Protein AF-A0A537B7X0-F1 (afdb_monomer)

Mean predicted aligned error: 3.38 Å

Sequence (67 aa):
RKDPAVDVGFPFAEPERLAKAFNHPIEKPGYAVIWTTTPWTLPANQALNVHPELTYHLVETPKGLLI

pLDDT: mean 94.04, std 5.95, range [62.5, 97.62]

Secondary structure (DSSP, 8-state):
-----EEEEEEPS-HHHHHHHHTS---S-EEEEEEES-GGGGGG-------TTSPP--EEETTEEE-

Radius of gyration: 13.4 Å; Cα contacts (8 Å, |Δi|>4): 78; chains: 1; bounding box: 44×19×28 Å

Structure (mmCIF, N/CA/C/O backbone):
data_AF-A0A537B7X0-F1
#
_entry.id   AF-A0A537B7X0-F1
#
loop_
_atom_site.group_PDB
_atom_site.id
_atom_site.type_symbol
_atom_site.label_atom_id
_atom_site.label_alt_id
_atom_site.label_comp_id
_atom_site.label_asym_id
_atom_site.label_entity_id
_atom_site.label_seq_id
_atom_site.pdbx_PDB_ins_code
_atom_site.Cartn_x
_atom_site.Cartn_y
_atom_site.Cartn_z
_atom_site.occupancy
_atom_site.B_iso_or_equiv
_atom_site.auth_seq_id
_atom_site.auth_comp_id
_atom_site.auth_asym_id
_atom_site.auth_atom_id
_atom_site.pdbx_PDB_model_num
ATOM 1 N N . ARG A 1 1 ? 27.416 -10.606 3.139 1.00 62.50 1 ARG A N 1
ATOM 2 C CA . ARG A 1 1 ? 26.564 -9.504 2.629 1.00 62.50 1 ARG A CA 1
ATOM 3 C C . ARG A 1 1 ? 25.141 -9.814 3.071 1.00 62.50 1 ARG A C 1
ATOM 5 O O . ARG A 1 1 ? 24.732 -10.948 2.885 1.00 62.50 1 ARG A O 1
ATOM 12 N N . LYS A 1 2 ? 24.465 -8.897 3.766 1.00 69.44 2 LYS A N 1
ATOM 13 C CA . LYS A 1 2 ? 23.092 -9.088 4.252 1.00 69.44 2 LYS A CA 1
ATOM 14 C C . LYS A 1 2 ? 22.210 -8.222 3.359 1.00 69.44 2 LYS A C 1
ATOM 16 O O . LYS A 1 2 ? 22.453 -7.021 3.320 1.00 69.44 2 LYS A O 1
ATOM 21 N N . ASP A 1 3 ? 21.281 -8.816 2.622 1.00 72.81 3 ASP A N 1
ATOM 22 C CA . ASP A 1 3 ? 20.285 -8.060 1.861 1.00 72.81 3 ASP A CA 1
ATOM 23 C C . ASP A 1 3 ? 19.097 -7.792 2.796 1.00 72.81 3 ASP A C 1
ATOM 25 O O . ASP A 1 3 ? 18.434 -8.742 3.2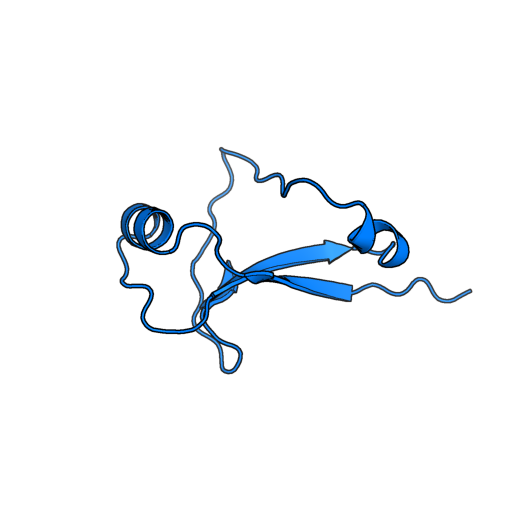24 1.00 72.81 3 ASP A O 1
ATOM 29 N N . PRO A 1 4 ? 18.876 -6.538 3.229 1.00 85.12 4 PRO A N 1
ATOM 30 C CA . PRO A 1 4 ? 17.770 -6.224 4.117 1.00 85.12 4 PRO A CA 1
ATOM 31 C C . PRO A 1 4 ? 16.464 -6.246 3.319 1.00 85.12 4 PRO A C 1
ATOM 33 O O . PRO A 1 4 ? 16.215 -5.365 2.501 1.00 85.12 4 PRO A O 1
ATOM 36 N N . ALA A 1 5 ? 15.627 -7.249 3.570 1.00 92.44 5 ALA A N 1
ATOM 37 C CA . ALA A 1 5 ? 14.224 -7.228 3.177 1.00 92.44 5 ALA A CA 1
ATOM 38 C C . ALA A 1 5 ? 13.422 -6.462 4.234 1.00 92.44 5 ALA A C 1
ATOM 40 O O . ALA A 1 5 ? 13.560 -6.737 5.429 1.00 92.44 5 ALA A O 1
ATOM 41 N N . VAL A 1 6 ? 12.606 -5.504 3.797 1.00 95.06 6 VAL A N 1
ATOM 42 C CA . VAL A 1 6 ? 11.727 -4.723 4.672 1.00 95.06 6 VAL A CA 1
ATOM 43 C C . VAL A 1 6 ? 10.336 -4.593 4.067 1.00 95.06 6 VAL A C 1
ATOM 45 O O . VAL A 1 6 ? 10.190 -4.519 2.845 1.00 95.06 6 VAL A O 1
ATOM 48 N N . ASP A 1 7 ? 9.344 -4.500 4.946 1.00 96.25 7 ASP A N 1
ATOM 49 C CA . ASP A 1 7 ? 7.981 -4.110 4.603 1.00 96.25 7 ASP A CA 1
ATOM 50 C C . ASP A 1 7 ? 7.767 -2.641 4.982 1.00 96.25 7 ASP A C 1
ATOM 52 O O . ASP A 1 7 ? 8.149 -2.207 6.074 1.00 96.25 7 ASP A O 1
ATOM 56 N N . VAL A 1 8 ? 7.169 -1.865 4.081 1.00 96.44 8 VAL A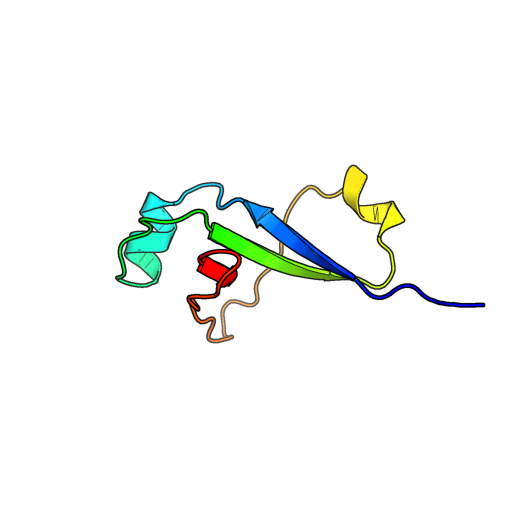 N 1
ATOM 57 C CA . VAL A 1 8 ? 6.961 -0.421 4.247 1.00 96.44 8 VAL A CA 1
ATOM 58 C C . VAL A 1 8 ? 5.498 -0.091 4.014 1.00 96.44 8 VAL A C 1
ATOM 60 O O . VAL A 1 8 ? 4.953 -0.410 2.962 1.00 96.44 8 VAL A O 1
ATOM 63 N N . GLY A 1 9 ? 4.875 0.567 4.991 1.00 97.00 9 GLY A N 1
ATOM 64 C CA . GLY A 1 9 ? 3.506 1.060 4.881 1.00 97.00 9 GLY A CA 1
ATOM 65 C C . GLY A 1 9 ? 3.466 2.496 4.367 1.00 97.00 9 GLY A C 1
ATO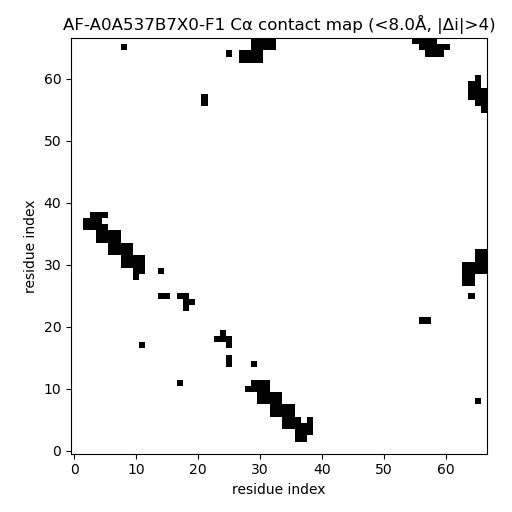M 66 O O . GLY A 1 9 ? 3.956 3.407 5.035 1.00 97.00 9 GLY A O 1
ATOM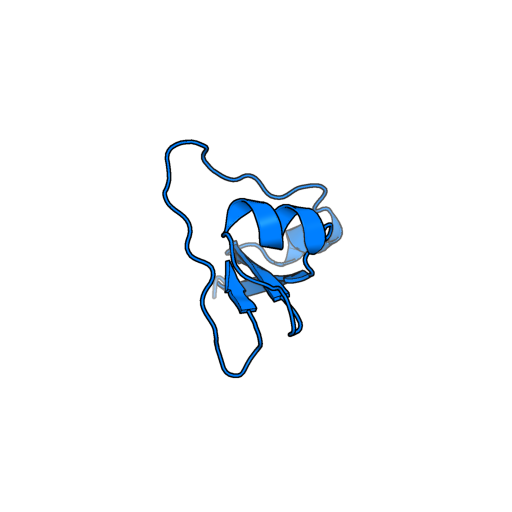 67 N N . PHE A 1 10 ? 2.842 2.706 3.212 1.00 97.00 10 PHE A N 1
ATOM 68 C CA . PHE A 1 10 ? 2.510 4.028 2.687 1.00 97.00 10 PHE A CA 1
ATOM 69 C C . PHE A 1 10 ? 1.111 4.423 3.157 1.00 97.00 10 PHE A C 1
ATOM 71 O O . PHE A 1 10 ? 0.176 3.667 2.895 1.00 97.00 10 PHE A O 1
ATOM 78 N N . PRO A 1 11 ? 0.929 5.572 3.831 1.00 96.62 11 PRO A N 1
ATOM 79 C CA . PRO A 1 11 ? -0.393 6.016 4.255 1.00 96.62 11 PRO A CA 1
ATOM 80 C C . PRO A 1 11 ? -1.365 6.089 3.077 1.00 96.62 11 PRO A C 1
ATOM 82 O O . PRO A 1 11 ? -0.990 6.492 1.974 1.00 96.62 11 PRO A O 1
ATOM 85 N N . PHE A 1 12 ? -2.622 5.735 3.314 1.00 95.75 12 PHE A N 1
ATOM 86 C CA . PHE A 1 12 ? -3.672 5.881 2.314 1.00 95.75 12 PHE A CA 1
ATOM 87 C C . PHE A 1 12 ? -3.807 7.337 1.852 1.00 95.75 12 PHE A C 1
ATOM 89 O O . PHE A 1 12 ? -4.157 8.216 2.636 1.00 95.75 12 PHE A O 1
ATOM 96 N N . ALA A 1 13 ? -3.560 7.575 0.562 1.00 93.44 13 ALA A N 1
ATOM 97 C CA . ALA A 1 13 ? -3.673 8.905 -0.034 1.00 93.44 13 ALA A CA 1
ATOM 98 C C . ALA A 1 13 ? -5.135 9.365 -0.166 1.00 93.44 13 ALA A C 1
ATOM 100 O O . ALA A 1 13 ? -5.425 10.547 -0.013 1.00 93.44 13 ALA A O 1
ATOM 101 N N . GLU A 1 14 ? -6.058 8.429 -0.424 1.00 94.06 14 GLU A N 1
ATOM 102 C CA . GLU A 1 14 ? -7.483 8.714 -0.641 1.00 94.06 14 GLU A CA 1
ATOM 103 C C . GLU A 1 14 ? -8.386 7.747 0.160 1.00 94.06 14 GLU A C 1
ATOM 105 O O . GLU A 1 14 ? -8.974 6.824 -0.417 1.00 94.06 14 GLU A O 1
ATOM 110 N N . PRO A 1 15 ? -8.519 7.927 1.492 1.00 93.38 15 PRO A N 1
ATOM 111 C CA . PRO A 1 15 ? -9.275 7.014 2.356 1.00 93.38 15 PRO A CA 1
ATOM 112 C C . PRO A 1 15 ? -10.735 6.811 1.933 1.00 93.38 15 PRO A C 1
ATOM 114 O O . PRO A 1 15 ? -11.242 5.698 2.012 1.00 93.38 15 PRO A O 1
ATOM 117 N N . GLU A 1 16 ? -11.404 7.851 1.425 1.00 93.75 16 GLU A N 1
ATOM 118 C CA . GLU A 1 16 ? -12.799 7.763 0.965 1.00 93.75 16 GLU A CA 1
ATOM 119 C C . GLU A 1 16 ? -12.956 6.856 -0.266 1.00 93.75 16 GLU A C 1
ATOM 121 O O . GLU A 1 16 ? -13.904 6.070 -0.357 1.00 93.75 16 GLU A O 1
ATOM 126 N N . ARG A 1 17 ? -12.006 6.917 -1.212 1.00 94.94 17 ARG A N 1
ATOM 127 C CA . ARG A 1 17 ? -12.013 6.045 -2.397 1.00 94.94 17 ARG A CA 1
ATOM 128 C C . ARG A 1 17 ? -11.752 4.596 -2.017 1.00 94.94 17 ARG A C 1
ATOM 130 O O . ARG A 1 17 ? -12.409 3.707 -2.555 1.00 94.94 17 ARG A O 1
ATOM 137 N N . LEU A 1 18 ? -10.845 4.364 -1.070 1.00 94.75 18 LEU A N 1
ATOM 138 C CA . LEU A 1 18 ? -10.579 3.030 -0.536 1.00 94.75 18 LEU A CA 1
ATOM 139 C C . LEU A 1 18 ? -11.783 2.485 0.233 1.00 94.75 18 LEU A C 1
ATOM 141 O O . LEU A 1 18 ? -12.166 1.341 0.005 1.00 94.75 18 LEU A O 1
ATOM 145 N N . ALA A 1 19 ? -12.440 3.309 1.054 1.00 94.94 19 ALA A N 1
ATOM 146 C CA . ALA A 1 19 ? -13.641 2.899 1.774 1.00 94.94 19 ALA A CA 1
ATOM 147 C C . ALA A 1 19 ? -14.723 2.384 0.816 1.00 94.94 19 ALA A C 1
ATOM 149 O O . ALA A 1 19 ? -15.340 1.344 1.047 1.00 94.94 19 ALA A O 1
ATOM 150 N N . LYS A 1 20 ? -14.907 3.087 -0.308 1.00 96.56 20 LYS A N 1
ATOM 151 C CA . LYS A 1 20 ? -15.821 2.678 -1.375 1.00 96.56 20 LYS A CA 1
ATOM 152 C C . LYS A 1 20 ? -15.356 1.407 -2.091 1.00 96.56 20 LYS A C 1
ATOM 154 O O . LYS A 1 20 ? -16.183 0.538 -2.345 1.00 96.56 20 LYS A O 1
ATOM 159 N N . ALA A 1 21 ? -14.068 1.292 -2.416 1.00 94.12 21 ALA A N 1
ATOM 160 C CA . ALA A 1 21 ? -13.517 0.136 -3.127 1.00 94.12 21 ALA A CA 1
ATOM 161 C C . ALA A 1 21 ? -13.643 -1.166 -2.320 1.00 94.12 21 ALA A C 1
ATOM 163 O O . ALA A 1 21 ? -13.977 -2.205 -2.882 1.00 94.12 21 ALA A O 1
ATOM 164 N N . PHE A 1 22 ? -13.430 -1.094 -1.005 1.00 95.00 22 PHE A N 1
ATOM 165 C CA . PHE A 1 22 ? -13.547 -2.236 -0.095 1.00 95.00 22 PHE A CA 1
ATOM 166 C C . PHE A 1 22 ? -14.934 -2.376 0.545 1.00 95.00 22 PHE A C 1
ATOM 168 O O . PHE A 1 22 ? -15.157 -3.319 1.299 1.00 95.00 22 PHE A O 1
ATOM 175 N N . ASN A 1 23 ? -15.864 -1.456 0.255 1.00 95.25 23 ASN A N 1
ATOM 176 C CA . ASN A 1 23 ? -17.177 -1.365 0.898 1.00 95.25 23 ASN A CA 1
ATOM 177 C C . ASN A 1 23 ? -17.085 -1.447 2.439 1.00 95.25 23 ASN A C 1
ATOM 179 O O . ASN A 1 23 ? -17.850 -2.157 3.093 1.00 95.25 23 ASN A O 1
ATOM 183 N N . HIS A 1 24 ? -16.101 -0.749 3.012 1.00 92.94 24 HIS A N 1
ATOM 184 C CA . HIS A 1 24 ? -15.778 -0.786 4.435 1.00 92.94 24 HIS A CA 1
ATOM 185 C C . HIS A 1 24 ? -15.267 0.585 4.903 1.00 92.94 24 HIS A C 1
ATOM 187 O O . HIS A 1 24 ? -14.386 1.144 4.252 1.00 92.94 24 HIS A O 1
ATOM 193 N N . PRO A 1 25 ? -15.784 1.159 6.003 1.00 92.31 25 PRO A N 1
ATOM 194 C CA . PRO A 1 25 ? -15.332 2.464 6.474 1.00 92.31 25 PRO A CA 1
ATOM 195 C C . PRO A 1 25 ? -13.871 2.420 6.958 1.00 92.31 25 PRO A C 1
ATOM 197 O O . PRO A 1 25 ? -13.455 1.501 7.657 1.00 92.31 25 PRO A O 1
ATOM 200 N N . ILE A 1 26 ? -13.080 3.438 6.604 1.00 94.00 26 ILE A N 1
ATOM 201 C CA . ILE A 1 26 ? -11.687 3.584 7.055 1.00 94.00 26 ILE A CA 1
ATOM 202 C C . ILE A 1 26 ? -11.666 4.476 8.301 1.00 94.00 26 ILE A C 1
ATOM 204 O O . ILE A 1 26 ? -11.481 5.686 8.214 1.00 94.00 26 ILE A O 1
ATOM 208 N N . GLU A 1 27 ? -11.892 3.880 9.470 1.00 91.62 27 GLU A N 1
ATOM 209 C CA . GLU A 1 27 ? -11.984 4.604 10.754 1.00 91.62 27 GLU A CA 1
ATOM 210 C C . GLU A 1 27 ? -10.652 4.658 11.523 1.00 91.62 27 GLU A C 1
ATOM 212 O O . GLU A 1 27 ? -10.541 5.294 12.572 1.00 91.62 27 GLU A O 1
ATOM 217 N N . LYS A 1 28 ? -9.625 3.971 11.013 1.00 93.69 28 LYS A N 1
ATOM 218 C CA . LYS A 1 28 ? -8.295 3.846 11.624 1.00 93.69 28 LYS A CA 1
ATOM 219 C C . LYS A 1 28 ? -7.215 4.236 10.615 1.00 93.69 28 LYS A C 1
ATOM 221 O O . LYS A 1 28 ? -7.469 4.164 9.411 1.00 93.69 28 LYS A O 1
ATOM 226 N N . PRO A 1 29 ? -6.001 4.607 11.070 1.00 95.44 29 PRO A N 1
ATOM 227 C CA . PRO A 1 29 ? -4.865 4.790 10.176 1.00 95.44 29 PRO A CA 1
AT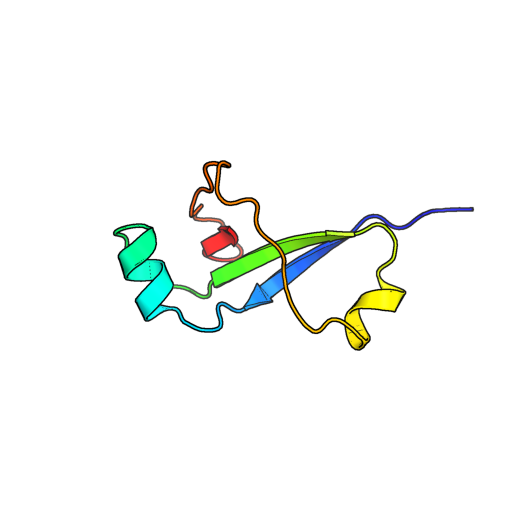OM 228 C C . PRO A 1 29 ? -4.684 3.564 9.284 1.00 95.44 29 PRO A C 1
ATOM 230 O O . PRO A 1 29 ? -4.744 2.428 9.768 1.00 95.44 29 PRO A O 1
ATOM 233 N N . GLY A 1 30 ? -4.489 3.807 7.992 1.00 96.31 30 GLY A N 1
ATOM 234 C CA . GLY A 1 30 ? -4.389 2.750 7.005 1.00 96.31 30 GLY A CA 1
ATOM 235 C C . GLY A 1 30 ? -3.208 2.924 6.063 1.00 96.31 30 GLY A C 1
ATOM 236 O O . GLY A 1 30 ? -2.827 4.055 5.743 1.00 96.31 30 GLY A O 1
ATOM 237 N N . TYR A 1 31 ? -2.618 1.7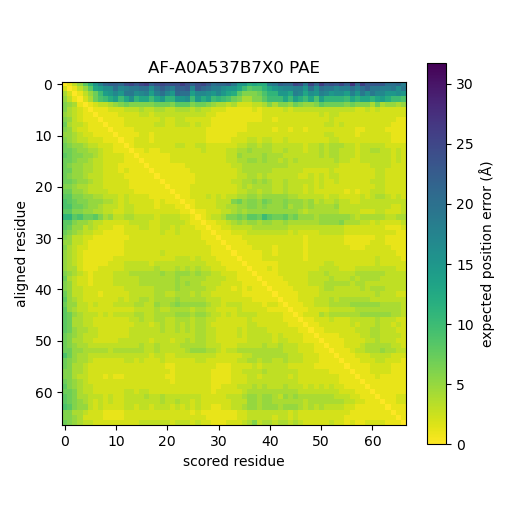99 5.658 1.00 97.62 31 TYR A N 1
ATOM 238 C CA . TYR A 1 31 ? -1.382 1.758 4.888 1.00 97.62 31 TYR A CA 1
ATOM 239 C C . TYR A 1 31 ? -1.439 0.726 3.761 1.00 97.62 31 TYR A C 1
ATOM 241 O O . TYR A 1 31 ? -1.846 -0.411 3.981 1.00 97.62 31 TYR A O 1
ATOM 249 N N . ALA A 1 32 ? -0.981 1.112 2.571 1.00 97.12 32 ALA A N 1
ATOM 250 C CA . ALA A 1 32 ? -0.639 0.175 1.508 1.00 97.12 32 ALA A CA 1
ATOM 251 C C . ALA A 1 32 ? 0.777 -0.347 1.771 1.00 97.12 32 ALA A C 1
ATOM 253 O O . ALA A 1 32 ? 1.718 0.447 1.884 1.00 97.12 32 ALA A O 1
ATOM 254 N N . VAL A 1 33 ? 0.929 -1.659 1.918 1.00 97.31 33 VAL A N 1
ATOM 255 C CA . VAL A 1 33 ? 2.195 -2.280 2.302 1.00 97.31 33 VAL A CA 1
ATOM 256 C C . VAL A 1 33 ? 2.927 -2.781 1.065 1.00 97.31 33 VAL A C 1
ATOM 258 O O . VAL A 1 33 ? 2.382 -3.522 0.253 1.00 97.31 33 VAL A O 1
ATOM 261 N N . ILE A 1 34 ? 4.199 -2.403 0.936 1.00 97.12 34 ILE A N 1
ATOM 262 C CA . ILE A 1 34 ? 5.100 -2.992 -0.056 1.00 97.12 34 ILE A CA 1
ATOM 263 C C . ILE A 1 34 ? 6.242 -3.736 0.610 1.00 97.12 34 ILE A C 1
ATOM 265 O O . ILE A 1 34 ? 6.712 -3.349 1.678 1.00 97.12 34 ILE A O 1
ATOM 269 N N . TRP A 1 35 ? 6.744 -4.740 -0.096 1.00 96.69 35 TRP A N 1
ATOM 270 C CA . TRP A 1 35 ? 7.991 -5.416 0.220 1.00 96.69 35 TRP A CA 1
ATOM 271 C C . TRP A 1 35 ? 9.114 -4.897 -0.681 1.00 96.69 35 TRP A C 1
ATOM 273 O O . TRP A 1 35 ? 8.932 -4.729 -1.890 1.00 96.69 35 TRP A O 1
ATOM 283 N N . THR A 1 36 ? 10.295 -4.657 -0.111 1.00 95.69 36 THR A N 1
ATOM 284 C CA . THR A 1 36 ? 11.489 -4.306 -0.888 1.00 95.69 36 THR A CA 1
ATOM 285 C C . THR A 1 36 ? 12.768 -4.858 -0.266 1.00 95.69 36 THR A C 1
ATOM 287 O O . THR A 1 36 ? 12.947 -4.856 0.952 1.00 95.69 36 THR A O 1
ATOM 290 N N . THR A 1 37 ? 13.691 -5.307 -1.117 1.00 95.75 37 THR A N 1
ATOM 291 C CA . THR A 1 37 ? 15.068 -5.686 -0.747 1.00 95.75 37 THR A CA 1
ATOM 292 C C . THR A 1 37 ? 16.064 -4.541 -0.934 1.00 95.75 37 THR A C 1
ATOM 294 O O . THR A 1 37 ? 17.242 -4.671 -0.602 1.00 95.75 37 THR A O 1
ATOM 297 N N . THR A 1 38 ? 15.602 -3.404 -1.465 1.00 94.44 38 THR A N 1
ATOM 298 C CA . THR A 1 38 ? 16.421 -2.232 -1.786 1.00 94.44 38 THR A CA 1
ATOM 299 C C . THR A 1 38 ? 15.858 -0.969 -1.122 1.00 94.44 38 THR A C 1
ATOM 301 O O . THR A 1 38 ? 15.440 -0.037 -1.819 1.00 94.44 38 THR A O 1
ATOM 304 N N . PRO A 1 39 ? 15.835 -0.883 0.224 1.00 94.81 39 PRO A N 1
ATOM 305 C CA . PRO A 1 39 ? 15.211 0.231 0.949 1.00 94.81 39 PRO A CA 1
ATOM 306 C C . PRO A 1 39 ? 15.815 1.602 0.618 1.00 94.81 39 PRO A C 1
ATOM 308 O O . PRO A 1 39 ? 15.128 2.615 0.700 1.00 94.81 39 PRO A O 1
ATOM 311 N N . TRP A 1 40 ? 17.072 1.651 0.167 1.00 94.06 40 TRP A N 1
ATOM 312 C CA . TRP A 1 40 ? 17.716 2.889 -0.287 1.00 94.06 40 TRP A CA 1
ATOM 313 C C . TRP A 1 40 ? 17.033 3.537 -1.505 1.00 94.06 40 TRP A C 1
ATOM 315 O O . TRP A 1 40 ? 17.318 4.689 -1.810 1.00 94.06 40 TRP A O 1
ATOM 325 N N . THR A 1 41 ? 16.131 2.831 -2.195 1.00 95.00 41 THR A N 1
ATOM 326 C CA . THR A 1 41 ? 15.337 3.378 -3.313 1.00 95.00 41 THR A CA 1
ATOM 327 C C . THR A 1 41 ? 14.063 4.101 -2.866 1.00 95.00 41 THR A C 1
ATOM 329 O O . THR A 1 41 ? 13.492 4.855 -3.651 1.00 95.00 41 THR A O 1
ATOM 332 N N . LEU A 1 42 ? 13.634 3.935 -1.608 1.00 95.62 42 LEU A N 1
ATOM 333 C CA . LEU A 1 42 ? 12.394 4.525 -1.089 1.00 95.62 42 LEU A CA 1
ATOM 334 C C . LEU A 1 42 ? 12.328 6.058 -1.210 1.00 95.62 42 LEU A C 1
ATOM 336 O O . LEU A 1 42 ? 11.268 6.543 -1.602 1.00 95.62 42 LEU A O 1
ATOM 340 N N . PRO A 1 43 ? 13.404 6.839 -0.960 1.00 96.44 43 PRO A N 1
ATOM 341 C CA . PRO A 1 43 ? 13.340 8.298 -1.090 1.00 96.44 43 PRO A CA 1
ATOM 342 C C . PRO A 1 43 ? 13.015 8.794 -2.505 1.00 96.44 43 PRO A C 1
ATOM 344 O O . PRO A 1 43 ? 12.555 9.919 -2.663 1.00 96.44 43 PRO A O 1
ATOM 34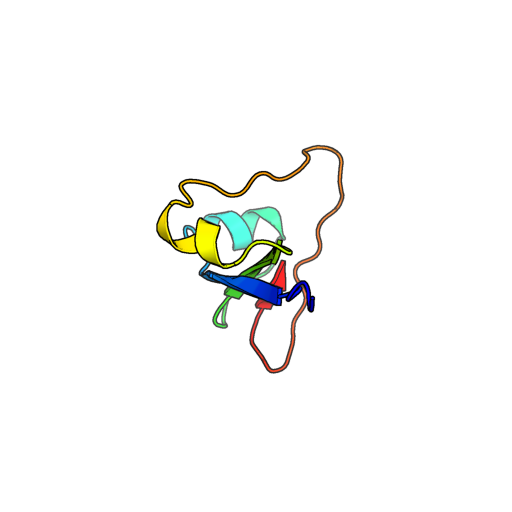7 N N . ALA A 1 44 ? 13.258 7.969 -3.527 1.00 97.31 44 ALA A N 1
ATOM 348 C CA . ALA A 1 44 ? 12.974 8.282 -4.924 1.00 97.31 44 ALA A CA 1
ATOM 349 C C . ALA A 1 44 ? 11.663 7.646 -5.429 1.00 97.31 44 ALA A C 1
ATOM 351 O O . ALA A 1 44 ? 11.373 7.717 -6.623 1.00 97.31 44 ALA A O 1
ATOM 352 N N . ASN A 1 45 ? 10.870 7.003 -4.560 1.00 96.56 45 ASN A N 1
ATOM 353 C CA . ASN A 1 45 ? 9.590 6.417 -4.955 1.00 96.56 45 ASN A CA 1
ATOM 354 C C . ASN A 1 45 ? 8.609 7.511 -5.421 1.00 96.56 45 ASN A C 1
ATOM 356 O O . ASN A 1 45 ? 8.556 8.593 -4.841 1.00 96.56 45 ASN A O 1
ATOM 360 N N . GLN A 1 46 ? 7.856 7.232 -6.487 1.00 95.44 46 GLN A N 1
ATOM 361 C CA . GLN A 1 46 ? 6.848 8.149 -7.044 1.00 95.44 46 GLN A CA 1
ATOM 362 C C . GLN A 1 46 ? 5.439 7.547 -7.078 1.00 95.44 46 GLN A C 1
ATOM 364 O O . GLN A 1 46 ? 4.459 8.282 -7.145 1.00 95.44 46 GLN A O 1
ATOM 369 N N . ALA A 1 47 ? 5.333 6.217 -7.073 1.00 94.94 47 ALA A N 1
ATOM 370 C CA . ALA A 1 47 ? 4.072 5.501 -7.186 1.00 94.94 47 ALA A CA 1
ATOM 371 C C . ALA A 1 47 ? 4.198 4.080 -6.627 1.00 94.94 47 ALA A C 1
ATOM 373 O O . ALA A 1 47 ? 5.296 3.515 -6.552 1.00 94.94 47 ALA A O 1
ATOM 374 N N . LEU A 1 48 ? 3.046 3.497 -6.298 1.00 94.56 48 LEU A N 1
ATOM 375 C CA . LEU A 1 48 ? 2.888 2.076 -6.016 1.00 94.56 48 LEU A CA 1
ATOM 376 C C . LEU A 1 48 ? 2.127 1.439 -7.178 1.00 94.56 48 LEU A C 1
ATOM 378 O O . LEU A 1 48 ? 1.110 1.973 -7.615 1.00 94.56 48 LEU A O 1
ATOM 382 N N . ASN A 1 49 ? 2.610 0.300 -7.665 1.00 94.62 49 ASN A N 1
ATOM 383 C CA . ASN A 1 49 ? 1.931 -0.459 -8.710 1.00 94.62 49 ASN A CA 1
ATOM 384 C C . ASN A 1 49 ? 1.161 -1.617 -8.078 1.00 94.62 49 ASN A C 1
ATOM 386 O O . ASN A 1 49 ? 1.714 -2.364 -7.272 1.00 94.62 49 ASN A O 1
ATOM 390 N N . VAL A 1 50 ? -0.093 -1.783 -8.485 1.00 94.25 50 VAL A N 1
ATOM 391 C CA . VAL A 1 50 ? -0.949 -2.913 -8.108 1.00 94.25 50 VAL A CA 1
ATOM 392 C C . VAL A 1 50 ? -1.390 -3.641 -9.369 1.00 94.25 50 VAL A C 1
ATOM 394 O O . VAL A 1 50 ? -1.567 -3.022 -10.420 1.00 94.25 50 VAL A O 1
ATOM 397 N N . HIS A 1 51 ? -1.539 -4.959 -9.288 1.00 96.69 51 HIS A N 1
ATOM 398 C CA . HIS A 1 51 ? -1.966 -5.748 -10.436 1.00 96.69 51 HIS A CA 1
ATOM 399 C C . HIS A 1 51 ? -3.502 -5.781 -10.496 1.00 96.69 51 HIS A C 1
ATOM 401 O O . HIS A 1 51 ? -4.120 -6.195 -9.516 1.00 96.69 51 HIS A O 1
ATOM 407 N N . PRO A 1 52 ? -4.143 -5.402 -11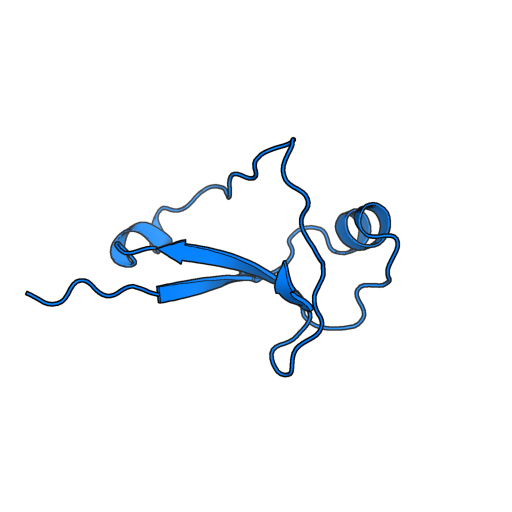.618 1.00 96.00 52 PRO A N 1
ATOM 408 C CA . PRO A 1 52 ? -5.598 -5.219 -11.676 1.00 96.00 52 PRO A CA 1
ATOM 409 C C . PRO A 1 52 ? -6.405 -6.513 -11.498 1.00 96.00 52 PRO A C 1
ATOM 411 O O . PRO A 1 52 ? -7.569 -6.459 -11.119 1.00 96.00 52 PRO A O 1
ATOM 414 N N . GLU A 1 53 ? -5.801 -7.670 -11.769 1.00 96.94 53 GLU A N 1
ATOM 415 C CA . GLU A 1 53 ? -6.469 -8.977 -11.660 1.00 96.94 53 GLU A CA 1
ATOM 416 C C . GLU A 1 53 ? -6.250 -9.672 -10.307 1.00 96.94 53 GLU A C 1
ATOM 418 O O . GLU A 1 53 ? -6.834 -10.724 -10.054 1.00 96.94 53 GLU A O 1
ATOM 423 N N . LEU A 1 54 ? -5.399 -9.121 -9.431 1.00 96.62 54 LEU A N 1
ATOM 424 C CA . LEU A 1 54 ? -5.188 -9.703 -8.107 1.00 96.62 54 LEU A CA 1
ATOM 425 C C . LEU A 1 54 ? -6.261 -9.214 -7.135 1.00 96.62 54 LEU A C 1
ATOM 427 O O . LEU A 1 54 ? -6.645 -8.046 -7.131 1.00 96.62 54 LEU A O 1
ATOM 431 N N . THR A 1 55 ? -6.731 -10.122 -6.281 1.00 95.88 55 THR A N 1
ATOM 432 C CA . THR A 1 55 ? -7.628 -9.767 -5.179 1.00 95.88 55 THR A CA 1
ATOM 433 C C . THR A 1 55 ? -6.797 -9.287 -4.000 1.00 95.88 55 THR A C 1
ATOM 435 O O . THR A 1 55 ? -5.961 -10.025 -3.483 1.00 95.88 55 THR A O 1
ATOM 438 N N . TYR A 1 56 ? -7.046 -8.054 -3.576 1.00 96.31 56 TYR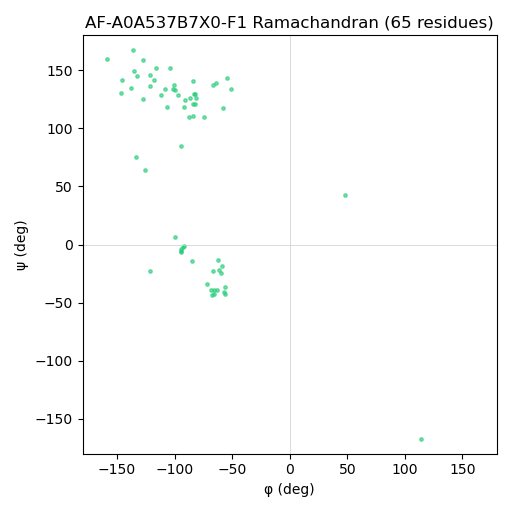 A N 1
ATOM 439 C CA . TYR A 1 56 ? -6.448 -7.470 -2.383 1.00 96.31 56 TYR A CA 1
ATOM 440 C C . TYR A 1 56 ? -7.471 -7.455 -1.251 1.00 96.31 56 TYR A C 1
ATOM 442 O O . TYR A 1 56 ? -8.678 -7.369 -1.488 1.00 96.31 56 TYR A O 1
ATOM 450 N N . HIS A 1 57 ? -6.985 -7.519 -0.016 1.00 96.25 57 HIS A N 1
ATOM 451 C CA . HIS A 1 57 ? -7.820 -7.500 1.176 1.00 96.25 57 HIS A CA 1
ATOM 452 C C . HIS A 1 57 ? -7.434 -6.324 2.058 1.00 96.25 57 HIS A C 1
ATOM 454 O O . HIS A 1 57 ? -6.256 -6.094 2.303 1.00 96.25 57 HIS A O 1
ATOM 460 N N . LEU A 1 58 ? -8.441 -5.627 2.575 1.00 96.94 58 LEU A N 1
ATOM 461 C CA . LEU A 1 58 ? -8.265 -4.683 3.665 1.00 96.94 58 LEU A CA 1
ATOM 462 C C . LEU A 1 58 ? -8.295 -5.465 4.982 1.00 96.94 58 LEU A C 1
ATOM 464 O O . LEU A 1 58 ? -9.334 -6.010 5.357 1.00 96.94 58 LEU A O 1
ATOM 468 N N . VAL A 1 59 ? -7.155 -5.553 5.661 1.00 96.50 59 VAL A N 1
ATOM 469 C CA . VAL A 1 59 ? -6.980 -6.361 6.873 1.00 96.50 59 VAL A CA 1
ATOM 470 C C . VAL A 1 59 ? -6.769 -5.461 8.079 1.00 96.50 59 VAL A C 1
ATOM 472 O O . VAL A 1 59 ? -5.898 -4.593 8.088 1.00 96.50 59 VAL A O 1
ATOM 475 N N . GLU A 1 60 ? -7.542 -5.690 9.135 1.00 96.19 60 GLU A N 1
ATOM 476 C CA . GLU A 1 60 ? -7.356 -4.997 10.403 1.00 96.19 60 GLU A CA 1
ATOM 477 C C . GLU A 1 60 ? -6.256 -5.654 11.243 1.00 96.19 60 GLU A C 1
ATOM 479 O O . GLU A 1 60 ? -6.257 -6.863 11.477 1.00 96.19 60 GLU A O 1
ATOM 484 N N . THR A 1 61 ? -5.310 -4.845 11.721 1.00 95.94 61 THR A N 1
ATOM 485 C CA . THR A 1 61 ? -4.189 -5.296 12.553 1.00 95.94 61 THR A CA 1
ATOM 486 C C . THR A 1 61 ? -3.960 -4.344 13.732 1.00 95.94 61 THR A C 1
ATOM 488 O O . THR A 1 61 ? -4.431 -3.204 13.707 1.00 95.94 61 THR A O 1
ATOM 491 N N . PRO A 1 62 ? -3.145 -4.724 14.737 1.00 95.38 62 PRO A N 1
ATOM 492 C CA . PRO A 1 62 ? -2.722 -3.795 15.789 1.00 95.38 62 PRO A CA 1
ATOM 493 C C . PRO A 1 62 ? -1.976 -2.551 15.278 1.00 95.38 62 PRO A C 1
ATOM 495 O O . PRO A 1 62 ? -1.862 -1.570 16.007 1.00 95.38 62 PRO A O 1
ATOM 498 N N . LYS A 1 63 ? -1.451 -2.581 14.044 1.00 92.69 63 LYS A N 1
ATOM 499 C CA . LYS A 1 63 ? -0.754 -1.454 13.402 1.00 92.69 63 LYS A CA 1
ATOM 500 C C . LYS A 1 63 ? -1.685 -0.560 12.568 1.00 92.69 63 LYS A C 1
ATOM 502 O O . LYS A 1 63 ? -1.212 0.419 12.000 1.00 92.69 63 LYS A O 1
ATOM 507 N N . GLY A 1 64 ? -2.976 -0.887 12.493 1.00 94.62 64 GLY A N 1
ATOM 508 C CA . GLY A 1 64 ? -3.958 -0.210 11.648 1.00 94.62 64 GLY A CA 1
ATOM 509 C C . GLY A 1 64 ? -4.500 -1.106 10.535 1.00 94.62 64 GLY A C 1
ATOM 510 O O . GLY A 1 64 ? -4.310 -2.326 10.549 1.00 94.62 64 GLY A O 1
ATOM 511 N N . LEU A 1 65 ? -5.194 -0.481 9.585 1.00 97.06 65 LEU A N 1
ATOM 512 C CA . LEU A 1 65 ? -5.747 -1.139 8.403 1.00 97.06 65 LEU A CA 1
ATOM 513 C C . LEU A 1 65 ? -4.656 -1.299 7.340 1.00 97.06 65 LEU A C 1
ATOM 515 O O . LEU A 1 65 ? -4.013 -0.324 6.966 1.00 97.06 65 LEU A O 1
ATOM 519 N N . LEU A 1 66 ? -4.433 -2.510 6.845 1.00 97.31 66 LEU A N 1
ATOM 520 C CA . LEU A 1 66 ? -3.395 -2.795 5.856 1.00 97.31 66 LEU A CA 1
ATOM 521 C C . LEU A 1 66 ? -4.018 -3.322 4.567 1.00 97.31 66 LEU A C 1
ATOM 523 O O . LEU A 1 66 ? -4.974 -4.095 4.624 1.00 97.31 66 LEU A O 1
ATOM 527 N N . ILE A 1 67 ? -3.459 -2.903 3.434 1.00 95.19 67 ILE A N 1
ATOM 528 C CA . ILE A 1 67 ? -3.684 -3.505 2.112 1.00 95.19 67 ILE A CA 1
ATOM 529 C C . ILE A 1 67 ? -2.348 -4.022 1.599 1.00 95.19 67 ILE A C 1
ATOM 531 O O . ILE A 1 67 ? -1.362 -3.255 1.718 1.00 95.19 67 ILE A O 1
#

Solvent-accessible surface area (backbone atoms only — not comparable to full-atom values): 4437 Å² total; per-residue (Å²): 138,84,77,59,71,47,77,48,70,45,68,58,90,52,53,72,59,50,18,62,75,67,74,44,86,73,89,58,64,38,24,47,58,44,79,40,63,57,67,87,51,57,89,74,61,87,79,84,90,79,66,92,86,61,88,82,60,85,42,83,49,100,91,29,36,36,70

Foldseek 3Di:
DDQDKDKDWDWDPCQPVVCVVQVHHQPKTETEIDIDSCVVCVVVDDDDDDDPPDDDDFDQDPVGTYD